Protein AF-A0A521WS47-F1 (afdb_monomer)

pLDDT: mean 82.68, std 14.73, range [43.62, 97.81]

Structure (mmCIF, N/CA/C/O backbone):
data_AF-A0A521WS47-F1
#
_entry.id   AF-A0A521WS47-F1
#
loop_
_atom_site.group_PDB
_atom_site.id
_atom_site.type_symbol
_atom_site.label_atom_id
_atom_site.label_alt_id
_atom_site.label_comp_id
_atom_site.label_asym_id
_atom_site.label_entity_id
_atom_site.label_seq_id
_atom_site.pdbx_PDB_ins_code
_atom_site.Cartn_x
_atom_site.Cartn_y
_atom_site.Cartn_z
_atom_site.occupancy
_atom_site.B_iso_or_equiv
_atom_site.auth_seq_id
_atom_site.auth_comp_id
_atom_site.auth_asym_id
_atom_site.auth_atom_id
_atom_site.pdbx_PDB_model_num
ATOM 1 N N . MET A 1 1 ? -21.506 -23.077 29.033 1.00 47.84 1 MET A N 1
ATOM 2 C CA . MET A 1 1 ? -20.706 -22.459 27.954 1.00 47.84 1 MET A CA 1
ATOM 3 C C . MET A 1 1 ? -20.218 -21.110 28.461 1.00 47.84 1 MET A C 1
ATOM 5 O O . MET A 1 1 ? -21.033 -20.213 28.617 1.00 47.84 1 MET A O 1
ATOM 9 N N . GLN A 1 2 ? -18.944 -20.989 28.843 1.00 43.62 2 GLN A N 1
ATOM 10 C CA . GLN A 1 2 ? -18.387 -19.705 29.280 1.00 43.62 2 GLN A CA 1
ATOM 11 C C . GLN A 1 2 ? -18.281 -18.790 28.058 1.00 43.62 2 GLN A C 1
ATOM 13 O O . GLN A 1 2 ? -17.583 -19.115 27.097 1.00 43.62 2 GLN A O 1
ATOM 18 N N . ALA A 1 3 ? -19.014 -17.676 28.076 1.00 48.59 3 ALA A N 1
ATOM 19 C CA . ALA A 1 3 ? -18.860 -16.623 27.088 1.00 48.59 3 ALA A CA 1
ATOM 20 C C . ALA A 1 3 ? -17.414 -16.128 27.174 1.00 48.59 3 ALA A C 1
ATOM 22 O O . ALA A 1 3 ? -17.011 -15.547 28.180 1.00 48.59 3 ALA A O 1
ATOM 23 N N . ARG A 1 4 ? -16.618 -16.423 26.143 1.00 51.78 4 ARG A N 1
ATOM 24 C CA . ARG A 1 4 ? -15.251 -15.924 26.008 1.00 51.78 4 ARG A CA 1
ATOM 25 C C . ARG A 1 4 ? -15.361 -14.400 26.037 1.00 51.78 4 ARG A C 1
ATOM 27 O O . ARG A 1 4 ? -15.864 -13.821 25.076 1.00 51.78 4 ARG A O 1
ATOM 34 N N . GLN A 1 5 ? -14.991 -13.767 27.149 1.00 46.72 5 GLN A N 1
ATOM 35 C CA . GLN A 1 5 ? -14.907 -12.314 27.225 1.00 46.72 5 GLN A CA 1
ATOM 36 C C . GLN A 1 5 ? -13.857 -11.893 26.203 1.00 46.72 5 GLN A C 1
ATOM 38 O O . GLN A 1 5 ? -12.659 -12.065 26.399 1.00 46.72 5 GLN A O 1
ATOM 43 N N . ILE A 1 6 ? -14.325 -11.439 25.044 1.00 56.47 6 ILE A N 1
ATOM 44 C CA . ILE A 1 6 ? -13.478 -10.825 24.036 1.00 56.47 6 ILE A CA 1
ATOM 45 C C . ILE A 1 6 ? -13.143 -9.464 24.641 1.00 56.47 6 ILE A C 1
ATOM 47 O O . ILE A 1 6 ? -13.953 -8.541 24.541 1.00 56.47 6 ILE A O 1
ATOM 51 N N . GLY A 1 7 ? -12.037 -9.378 25.387 1.00 59.06 7 GLY A N 1
ATOM 52 C CA . GLY A 1 7 ? -11.643 -8.125 26.023 1.00 59.06 7 GLY A CA 1
ATOM 53 C C . GLY A 1 7 ? -11.580 -7.016 24.978 1.00 59.06 7 GLY A C 1
ATOM 54 O O . GLY A 1 7 ? -11.311 -7.257 23.793 1.00 59.06 7 GLY A O 1
ATOM 55 N N . ARG A 1 8 ? -11.947 -5.802 25.395 1.00 63.34 8 ARG A N 1
ATOM 56 C CA . ARG A 1 8 ? -12.047 -4.669 24.471 1.00 63.34 8 ARG A CA 1
ATOM 57 C C . ARG A 1 8 ? -10.688 -4.473 23.787 1.00 63.34 8 ARG A C 1
ATOM 59 O O . ARG A 1 8 ? -9.678 -4.472 24.488 1.00 63.34 8 ARG A O 1
ATOM 66 N N . PRO A 1 9 ? -10.644 -4.314 22.450 1.00 66.31 9 PRO A N 1
ATOM 67 C CA . PRO A 1 9 ? -9.388 -4.070 21.756 1.00 66.31 9 PRO A CA 1
ATOM 68 C C . PRO A 1 9 ? -8.701 -2.840 22.348 1.00 66.31 9 PRO A C 1
ATOM 70 O O . PRO A 1 9 ? -9.356 -1.814 22.549 1.00 66.31 9 PRO A O 1
ATOM 73 N N . ASN A 1 10 ? -7.395 -2.931 22.604 1.00 79.44 10 ASN A N 1
ATOM 74 C CA . ASN A 1 10 ? -6.598 -1.785 23.024 1.00 79.44 10 ASN A CA 1
ATOM 75 C C . ASN A 1 10 ? -6.818 -0.602 22.046 1.00 79.44 10 ASN A C 1
ATOM 77 O O . ASN A 1 10 ? -6.569 -0.761 20.843 1.00 79.44 10 ASN A O 1
ATOM 81 N N . PRO A 1 11 ? -7.258 0.580 22.525 1.00 83.00 11 PRO A N 1
ATOM 82 C CA . PRO A 1 11 ? -7.555 1.727 2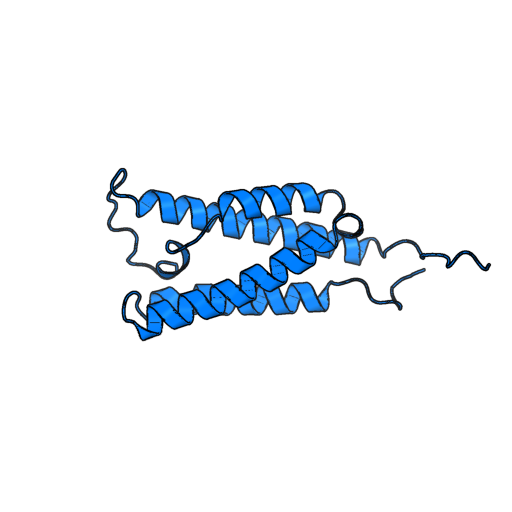1.666 1.00 83.00 11 PRO A CA 1
ATOM 83 C C . PRO A 1 11 ? -6.341 2.188 20.849 1.00 83.00 11 PRO A C 1
ATOM 85 O O . PRO A 1 11 ? -6.499 2.618 19.707 1.00 83.00 11 PRO A O 1
ATOM 88 N N . ALA A 1 12 ? -5.124 2.038 21.381 1.00 85.88 12 ALA A N 1
ATOM 89 C CA . ALA A 1 12 ? -3.902 2.372 20.658 1.00 85.88 12 ALA A CA 1
ATOM 90 C C . ALA A 1 12 ? -3.653 1.413 19.481 1.00 85.88 12 ALA A C 1
ATOM 92 O O . ALA A 1 12 ? -3.304 1.858 18.388 1.00 85.88 12 ALA A O 1
ATOM 93 N N . 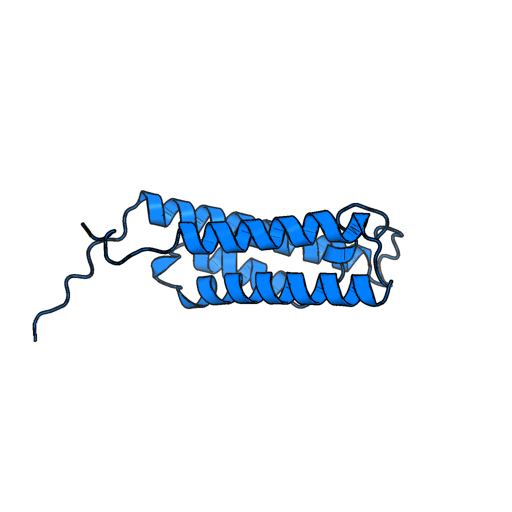SER A 1 13 ? -3.868 0.108 19.673 1.00 84.31 13 SER A N 1
ATOM 94 C CA . SER A 1 13 ? -3.745 -0.890 18.600 1.00 84.31 13 SER A CA 1
ATOM 95 C C . SER A 1 13 ? -4.796 -0.668 17.515 1.00 84.31 13 SER A C 1
ATOM 97 O O . SER A 1 13 ? -4.489 -0.755 16.327 1.00 84.31 13 SER A O 1
ATOM 99 N N . GLN A 1 14 ? -6.020 -0.303 17.910 1.00 88.75 14 GLN A N 1
ATOM 100 C CA . GLN A 1 14 ? -7.060 0.068 16.960 1.00 88.75 14 GLN A CA 1
ATOM 101 C C . GLN A 1 14 ? -6.640 1.289 16.136 1.00 88.75 14 GLN A C 1
ATOM 103 O O . GLN A 1 14 ? -6.633 1.194 14.914 1.00 88.75 14 GLN A O 1
ATOM 108 N N . ALA A 1 15 ? -6.219 2.388 16.768 1.00 91.50 15 ALA A N 1
ATOM 109 C CA . ALA A 1 15 ? -5.783 3.595 16.062 1.00 91.50 15 ALA A CA 1
ATOM 110 C C . ALA A 1 15 ? -4.612 3.333 15.095 1.00 91.50 15 ALA A C 1
ATOM 112 O O . ALA A 1 15 ? -4.606 3.844 13.976 1.00 91.50 15 ALA A O 1
ATOM 113 N N . ARG A 1 16 ? -3.650 2.481 15.481 1.00 92.25 16 ARG A N 1
ATOM 114 C CA . ARG A 1 16 ? -2.538 2.067 14.605 1.00 92.25 16 ARG A CA 1
ATOM 115 C C . ARG A 1 16 ? -3.027 1.339 13.355 1.00 92.25 16 ARG A C 1
ATOM 117 O O . ARG A 1 16 ? -2.582 1.665 12.260 1.00 92.25 16 ARG A O 1
ATOM 124 N N . LEU A 1 17 ? -3.963 0.399 13.501 1.00 92.81 17 LEU A N 1
ATOM 125 C CA . LEU A 1 17 ? -4.566 -0.301 12.361 1.00 92.81 17 LEU A CA 1
ATOM 126 C C . LEU A 1 17 ? -5.368 0.647 11.463 1.00 92.81 17 LEU A C 1
ATOM 128 O O . LEU A 1 17 ? -5.347 0.493 10.246 1.00 92.81 17 LEU A O 1
ATOM 132 N N . GLN A 1 18 ? -6.059 1.631 12.047 1.00 94.88 18 GLN A N 1
ATOM 133 C CA . GLN A 1 18 ? -6.773 2.653 11.278 1.00 94.88 18 GLN A CA 1
ATOM 134 C C . GLN A 1 18 ? -5.803 3.467 10.428 1.00 94.88 18 GLN A C 1
ATOM 136 O O . GLN A 1 18 ? -5.998 3.571 9.222 1.00 94.88 18 GLN A O 1
ATOM 141 N N . LEU A 1 19 ? -4.737 3.988 11.041 1.00 96.06 19 LEU A N 1
ATOM 142 C CA . LEU A 1 19 ? -3.709 4.750 10.338 1.00 96.06 19 LEU A CA 1
ATOM 143 C C . LEU A 1 19 ? -3.077 3.921 9.217 1.00 96.06 19 LEU A C 1
ATOM 145 O O . LEU A 1 19 ? -2.951 4.404 8.098 1.00 96.06 19 LEU A O 1
ATOM 149 N N . LEU A 1 20 ? -2.725 2.667 9.499 1.00 96.19 20 LEU A N 1
ATOM 150 C CA . LEU A 1 20 ? -2.113 1.778 8.518 1.00 96.19 20 LEU A CA 1
ATOM 151 C C . LEU A 1 20 ? -3.019 1.552 7.300 1.00 96.19 20 LEU A C 1
ATOM 153 O O . LEU A 1 20 ? -2.551 1.652 6.170 1.00 96.19 20 LEU A O 1
ATOM 157 N N . LEU A 1 21 ? -4.317 1.322 7.516 1.00 96.56 21 LEU A N 1
ATOM 158 C CA . LEU A 1 21 ? -5.291 1.198 6.429 1.00 96.56 21 LEU A CA 1
ATOM 159 C C . LEU A 1 21 ? -5.456 2.499 5.633 1.00 96.56 21 LEU A C 1
ATOM 161 O O . LEU A 1 21 ? -5.596 2.446 4.417 1.00 96.56 21 LEU A O 1
ATOM 165 N N . 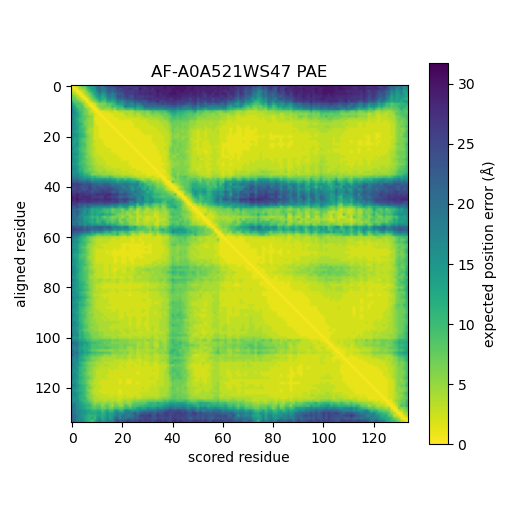LEU A 1 22 ? -5.415 3.662 6.287 1.00 97.81 22 LEU A N 1
ATOM 166 C CA . LEU A 1 22 ? -5.466 4.951 5.589 1.00 97.81 22 LEU A CA 1
ATOM 167 C C . LEU A 1 22 ? -4.225 5.177 4.718 1.00 97.81 22 LEU A C 1
ATOM 169 O O . LEU A 1 22 ? -4.349 5.656 3.593 1.00 97.81 22 LEU A O 1
ATOM 173 N N . VAL A 1 23 ? -3.041 4.808 5.211 1.00 97.38 23 VAL A N 1
ATOM 174 C CA . VAL A 1 23 ? -1.795 4.913 4.439 1.00 97.38 23 VAL A CA 1
ATOM 175 C C . VAL A 1 23 ? -1.805 3.942 3.258 1.00 97.38 23 VAL A C 1
ATOM 177 O O . VAL A 1 23 ? -1.454 4.348 2.154 1.00 97.38 23 VAL A O 1
ATOM 180 N N . LEU A 1 24 ? -2.259 2.699 3.452 1.00 96.06 24 LEU A N 1
ATOM 181 C CA . LEU A 1 24 ? -2.444 1.736 2.360 1.00 96.06 24 LEU A CA 1
ATOM 182 C C . LEU A 1 24 ? -3.444 2.247 1.316 1.00 96.06 24 LEU A C 1
ATOM 184 O O . LEU A 1 24 ? -3.170 2.181 0.123 1.00 96.06 24 LEU A O 1
ATOM 188 N N . ALA A 1 25 ? -4.561 2.839 1.747 1.00 96.75 25 ALA A N 1
ATOM 189 C CA . ALA A 1 25 ? -5.524 3.438 0.829 1.00 96.75 25 ALA A CA 1
ATOM 190 C C . ALA A 1 25 ? -4.899 4.565 -0.004 1.00 96.75 25 ALA A C 1
ATOM 192 O O . ALA A 1 25 ? -5.068 4.605 -1.220 1.00 96.75 25 ALA A O 1
ATOM 193 N N . ALA A 1 26 ? -4.150 5.468 0.634 1.00 96.12 26 ALA A N 1
ATOM 194 C CA . ALA A 1 26 ? -3.436 6.532 -0.066 1.00 96.12 26 ALA A CA 1
ATOM 195 C C . ALA A 1 26 ? -2.392 5.971 -1.046 1.00 96.12 26 ALA A C 1
ATOM 197 O O . ALA A 1 26 ? -2.252 6.474 -2.160 1.00 96.12 26 ALA A O 1
ATOM 198 N N . TRP A 1 27 ? -1.694 4.906 -0.649 1.00 94.69 27 TRP A N 1
ATOM 199 C CA . TRP A 1 27 ? -0.718 4.213 -1.483 1.00 94.69 27 TRP A CA 1
ATOM 200 C C . TRP A 1 27 ? -1.346 3.565 -2.723 1.00 94.69 27 TRP A C 1
ATOM 202 O O . TRP A 1 27 ? -0.733 3.564 -3.793 1.00 94.69 27 TRP A O 1
ATOM 212 N N . ASP A 1 28 ? -2.561 3.034 -2.611 1.00 94.25 28 ASP A N 1
ATOM 213 C CA . ASP A 1 28 ? -3.322 2.492 -3.739 1.00 94.25 28 ASP A CA 1
ATOM 214 C C . ASP A 1 28 ? -3.925 3.568 -4.636 1.00 94.25 28 ASP A C 1
ATOM 216 O O . ASP A 1 28 ? -3.881 3.435 -5.858 1.00 94.25 28 ASP A O 1
ATOM 220 N N . PHE A 1 29 ? -4.415 4.674 -4.071 1.00 93.50 29 PHE A N 1
ATOM 221 C CA . PHE A 1 29 ? -4.832 5.820 -4.880 1.00 93.50 29 PHE A CA 1
ATOM 222 C C . PHE A 1 29 ? -3.674 6.401 -5.690 1.00 93.50 29 PHE A C 1
ATOM 224 O O . PHE A 1 29 ? -3.867 6.764 -6.848 1.00 93.50 29 PHE A O 1
ATOM 231 N N . LEU A 1 30 ? -2.473 6.466 -5.107 1.00 90.75 30 LEU A N 1
ATOM 232 C CA . LEU A 1 30 ? -1.276 6.893 -5.826 1.00 90.75 30 LEU A CA 1
ATOM 233 C C . LEU A 1 30 ? -0.981 5.962 -7.007 1.00 90.75 30 LEU A C 1
ATOM 235 O O . LEU A 1 30 ? -0.688 6.435 -8.098 1.00 90.75 30 LEU A O 1
ATOM 239 N N . ALA A 1 31 ? -1.096 4.650 -6.808 1.00 89.94 31 ALA A N 1
ATOM 240 C CA . ALA A 1 31 ? -0.894 3.666 -7.867 1.00 89.94 31 ALA A CA 1
ATOM 241 C C . ALA A 1 31 ? -1.908 3.809 -8.994 1.00 89.94 31 ALA A C 1
ATOM 243 O O . ALA A 1 31 ? -1.520 3.854 -10.154 1.00 89.94 31 ALA A O 1
ATOM 244 N N . PHE A 1 32 ? -3.184 3.961 -8.644 1.00 89.25 32 PHE A N 1
ATOM 245 C CA . PHE A 1 32 ? -4.250 4.213 -9.603 1.00 89.25 32 PHE A CA 1
ATOM 246 C C . PHE A 1 32 ? -4.003 5.503 -10.397 1.00 89.25 32 PHE A C 1
ATOM 248 O O . PHE A 1 32 ? -4.138 5.520 -11.617 1.00 89.25 32 PHE A O 1
ATOM 255 N N . ALA A 1 33 ? -3.584 6.583 -9.729 1.00 87.56 33 ALA A N 1
ATOM 256 C CA . ALA A 1 33 ? -3.238 7.832 -10.400 1.00 87.56 33 ALA A CA 1
ATOM 257 C C . ALA A 1 33 ? -2.061 7.652 -11.375 1.00 87.56 33 ALA A C 1
ATOM 259 O O . ALA A 1 33 ? -2.114 8.155 -12.495 1.00 87.56 33 ALA A O 1
ATOM 260 N N . LEU A 1 34 ? -1.026 6.903 -10.980 1.00 85.44 34 LEU A N 1
ATOM 261 C CA . LEU A 1 34 ? 0.109 6.578 -11.848 1.00 85.44 34 LEU A CA 1
ATOM 262 C C . LEU A 1 34 ? -0.308 5.690 -13.031 1.00 85.44 34 LEU A C 1
ATOM 264 O O . LEU A 1 34 ? 0.125 5.928 -14.156 1.00 85.44 34 LEU A O 1
ATOM 268 N N . GLU A 1 35 ? -1.172 4.702 -12.808 1.00 84.06 35 GLU A N 1
ATOM 269 C CA . GLU A 1 35 ? -1.721 3.842 -13.859 1.00 84.06 35 GLU A CA 1
ATOM 270 C C . GLU A 1 35 ? -2.483 4.665 -14.905 1.00 84.06 35 GLU A C 1
ATOM 272 O O . GLU A 1 35 ? -2.254 4.488 -16.099 1.00 84.06 35 GLU A O 1
ATOM 277 N N . LEU A 1 36 ? -3.298 5.643 -14.482 1.00 82.12 36 LEU A N 1
ATOM 278 C CA . LEU A 1 36 ? -3.983 6.557 -15.402 1.00 82.12 36 LEU A CA 1
ATOM 279 C C . LEU A 1 36 ? -2.998 7.306 -16.306 1.00 82.12 36 LEU A C 1
ATOM 281 O O . LEU A 1 36 ? -3.223 7.364 -17.516 1.00 82.12 36 LEU A O 1
ATOM 285 N N . THR A 1 37 ? -1.888 7.815 -15.758 1.00 77.31 37 THR A N 1
ATOM 286 C CA . THR A 1 37 ? -0.857 8.499 -16.566 1.00 77.31 37 THR A CA 1
ATOM 287 C C . THR A 1 37 ? -0.176 7.586 -17.588 1.00 77.31 37 THR A C 1
ATOM 289 O O . THR A 1 37 ? 0.306 8.075 -18.603 1.00 77.31 37 THR A O 1
ATOM 292 N N . ASN A 1 38 ? -0.197 6.271 -17.352 1.00 71.62 38 ASN A N 1
ATOM 293 C CA . ASN A 1 38 ? 0.370 5.241 -18.223 1.00 71.62 38 ASN A CA 1
ATOM 294 C C . ASN A 1 38 ? -0.641 4.698 -19.262 1.00 71.62 38 ASN A C 1
ATOM 296 O O . ASN A 1 38 ? -0.331 3.819 -20.066 1.00 71.62 38 ASN A O 1
ATOM 300 N N . THR A 1 39 ? -1.887 5.177 -19.261 1.00 64.56 39 THR A N 1
ATOM 301 C CA . THR A 1 39 ? -2.871 4.754 -20.267 1.00 64.56 39 THR A CA 1
ATOM 302 C C . THR A 1 39 ? -2.654 5.469 -21.601 1.00 64.56 39 THR A C 1
ATOM 304 O O . THR A 1 39 ? -2.285 6.642 -21.644 1.00 64.56 39 THR A O 1
ATOM 307 N N . ARG A 1 40 ? -3.010 4.802 -22.711 1.00 57.31 40 ARG A N 1
ATOM 308 C CA . ARG A 1 40 ? -3.021 5.395 -24.069 1.00 57.31 40 ARG A CA 1
ATOM 309 C C . ARG A 1 40 ? -3.880 6.662 -24.196 1.00 57.31 40 ARG A C 1
ATOM 311 O O . ARG A 1 40 ? -3.788 7.358 -25.196 1.00 57.31 40 ARG A O 1
ATOM 318 N N . LEU A 1 41 ? -4.759 6.927 -23.227 1.00 52.75 41 LEU A N 1
ATOM 319 C CA . LEU A 1 41 ? -5.614 8.115 -23.198 1.00 52.75 41 LEU A CA 1
ATOM 320 C C . LEU A 1 41 ? -4.882 9.359 -22.687 1.00 52.75 41 LEU A C 1
ATOM 322 O O . LEU A 1 41 ? -5.301 10.467 -23.009 1.00 52.75 41 LEU A O 1
ATOM 326 N N . LEU A 1 42 ? -3.837 9.179 -21.874 1.00 57.00 42 LEU A N 1
ATOM 327 C CA . LEU A 1 42 ? -3.092 10.277 -21.268 1.00 57.00 42 LEU A CA 1
ATOM 328 C C . LEU A 1 42 ? -1.635 10.349 -21.728 1.00 57.00 42 LEU A C 1
ATOM 330 O O . LEU A 1 42 ? -1.083 11.425 -21.575 1.00 57.00 42 LEU A O 1
ATOM 334 N N . GLU A 1 43 ? -1.058 9.280 -22.305 1.00 52.06 43 GLU A N 1
ATOM 335 C CA . GLU A 1 43 ? 0.263 9.216 -22.981 1.00 52.06 43 GLU A CA 1
ATOM 336 C C . GLU A 1 43 ? 1.303 10.226 -22.449 1.00 52.06 43 GLU A C 1
ATOM 338 O O . GLU A 1 43 ? 1.938 10.984 -23.180 1.00 52.06 43 GLU A O 1
ATOM 343 N N . ILE A 1 44 ? 1.456 10.257 -21.124 1.00 55.06 44 ILE A N 1
ATOM 344 C CA . ILE A 1 44 ? 2.522 10.991 -20.454 1.00 55.06 44 ILE A CA 1
ATOM 345 C C . ILE A 1 44 ? 3.628 9.961 -20.246 1.00 55.06 44 ILE A C 1
ATOM 347 O O . ILE A 1 44 ? 3.375 8.921 -19.641 1.00 55.06 44 ILE A O 1
ATOM 351 N N . ASP A 1 45 ? 4.842 10.251 -20.722 1.00 54.47 45 ASP A N 1
ATOM 352 C CA . ASP A 1 45 ? 6.078 9.456 -20.553 1.00 54.47 45 ASP A CA 1
ATOM 353 C C . ASP A 1 45 ? 6.529 9.399 -19.064 1.00 54.47 45 ASP A C 1
ATOM 355 O O . ASP A 1 45 ? 7.650 9.722 -18.673 1.00 54.47 45 ASP A O 1
ATOM 359 N N . GLY A 1 46 ? 5.600 9.051 -18.171 1.00 51.00 46 GLY A N 1
ATOM 360 C CA . GLY A 1 46 ? 5.685 9.204 -16.721 1.00 51.00 46 GLY A CA 1
ATOM 361 C C . GLY A 1 46 ? 6.304 8.011 -15.998 1.00 51.00 46 GLY A C 1
ATOM 362 O O . GLY A 1 46 ? 6.481 8.058 -14.782 1.00 51.00 46 GLY A O 1
ATOM 363 N N . ILE A 1 47 ? 6.675 6.948 -16.719 1.00 55.28 47 ILE A N 1
ATOM 364 C CA . ILE A 1 47 ? 7.278 5.732 -16.136 1.00 55.28 47 ILE A CA 1
ATOM 365 C C . ILE A 1 47 ? 8.790 5.914 -15.886 1.00 55.28 47 ILE A C 1
ATOM 367 O O . ILE A 1 47 ? 9.504 4.995 -15.488 1.00 55.28 47 ILE A O 1
ATOM 371 N N . HIS A 1 48 ? 9.324 7.119 -16.068 1.00 58.97 48 HIS A N 1
ATOM 372 C CA . HIS A 1 48 ? 10.713 7.431 -15.752 1.00 58.97 48 HIS A CA 1
ATOM 373 C C . HIS A 1 48 ? 10.822 8.013 -14.339 1.00 58.97 48 HIS A C 1
ATOM 375 O O . HIS A 1 48 ? 11.001 9.209 -14.138 1.00 58.97 48 HIS A O 1
ATOM 381 N N . GLY A 1 49 ? 10.701 7.151 -13.326 1.00 67.38 49 GLY A N 1
ATOM 382 C CA . GLY A 1 49 ? 10.823 7.573 -11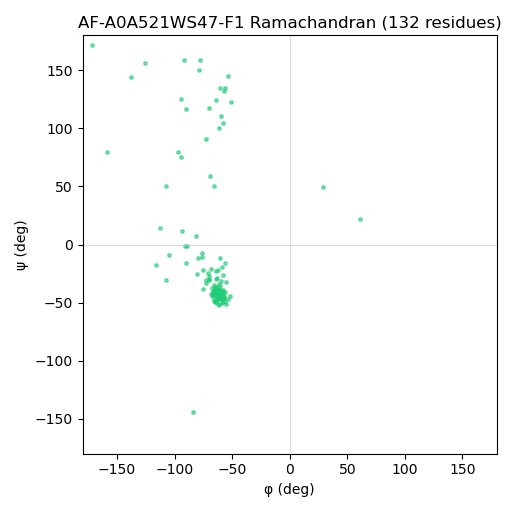.931 1.00 67.38 49 GLY A CA 1
ATOM 383 C C . GLY A 1 49 ? 10.851 6.421 -10.933 1.00 67.38 49 GLY A C 1
ATOM 384 O O . GLY A 1 49 ? 10.589 5.270 -11.275 1.00 67.38 49 GLY A O 1
ATOM 385 N N . ALA A 1 50 ? 11.139 6.733 -9.667 1.00 77.50 50 ALA A N 1
ATOM 386 C CA . ALA A 1 50 ? 11.283 5.743 -8.591 1.00 77.50 50 ALA A CA 1
ATOM 387 C C . ALA A 1 50 ? 10.018 4.898 -8.315 1.00 77.50 50 ALA A C 1
ATOM 389 O O . ALA A 1 50 ? 10.079 3.913 -7.585 1.00 77.50 50 ALA A O 1
ATOM 390 N N . LEU A 1 51 ? 8.876 5.286 -8.892 1.00 76.69 51 LEU A N 1
ATOM 391 C CA . LEU A 1 51 ? 7.578 4.624 -8.764 1.00 76.69 51 LEU A CA 1
ATOM 392 C C . LEU A 1 51 ? 7.098 3.991 -10.080 1.00 76.69 51 LEU A C 1
ATOM 394 O O . LEU A 1 51 ? 5.932 3.626 -10.176 1.00 76.69 51 LEU A O 1
ATOM 398 N N . GLY A 1 52 ? 7.968 3.838 -11.085 1.00 74.81 52 GLY A N 1
ATOM 399 C CA . GLY A 1 52 ? 7.587 3.275 -12.385 1.00 74.81 52 GLY A CA 1
ATOM 400 C C . GLY A 1 52 ? 6.950 1.886 -12.276 1.00 74.81 52 GLY A C 1
ATOM 401 O O . GLY A 1 52 ? 5.915 1.642 -12.876 1.00 74.81 52 GLY A O 1
ATOM 402 N N . ALA A 1 53 ? 7.463 1.002 -11.412 1.00 76.44 53 ALA A N 1
ATOM 403 C CA . ALA A 1 53 ? 6.843 -0.310 -11.209 1.00 76.44 53 ALA A CA 1
ATOM 404 C C . ALA A 1 53 ? 5.474 -0.234 -10.508 1.00 76.44 53 ALA A C 1
ATOM 406 O O . ALA A 1 53 ? 4.670 -1.151 -10.634 1.00 76.44 53 ALA A O 1
ATOM 407 N N . ARG A 1 54 ? 5.180 0.861 -9.792 1.00 83.62 54 ARG A N 1
ATOM 408 C CA . ARG A 1 54 ? 3.905 1.057 -9.088 1.00 83.62 54 ARG A CA 1
ATOM 409 C C . ARG A 1 54 ? 2.752 1.407 -10.032 1.00 83.62 54 ARG A C 1
ATOM 411 O O . ARG A 1 54 ? 1.608 1.183 -9.651 1.00 83.62 54 ARG A O 1
ATOM 418 N N . SER A 1 55 ? 3.039 1.925 -11.231 1.00 76.25 55 SER A N 1
ATOM 419 C CA . SER A 1 55 ? 2.022 2.196 -12.262 1.00 76.25 55 SER A CA 1
ATOM 420 C C . SER A 1 55 ? 1.539 0.929 -12.976 1.00 76.25 55 SER A C 1
ATOM 422 O O . SER A 1 55 ? 0.562 0.976 -13.718 1.00 76.25 55 SER A O 1
ATOM 424 N N . VAL A 1 56 ? 2.216 -0.202 -12.758 1.00 72.81 56 VAL A N 1
ATOM 425 C CA . VAL A 1 56 ? 1.855 -1.512 -13.301 1.00 72.81 56 VAL A CA 1
ATOM 426 C C . VAL A 1 56 ? 1.068 -2.257 -12.222 1.00 72.81 56 VAL A C 1
ATOM 428 O O . VAL A 1 56 ? 1.618 -3.035 -11.442 1.00 72.81 56 VAL A O 1
ATOM 431 N N . GLY A 1 57 ? -0.219 -1.927 -12.104 1.00 67.12 57 GLY A N 1
ATOM 432 C CA . GLY A 1 57 ? -1.098 -2.394 -11.031 1.00 67.12 57 GLY A CA 1
ATOM 433 C C . GLY A 1 57 ? -2.375 -3.062 -11.540 1.00 67.12 57 GLY A C 1
ATOM 434 O O . GLY A 1 57 ? -2.806 -2.838 -12.661 1.00 67.12 57 GLY A O 1
ATOM 435 N N . GLY A 1 58 ? -2.966 -3.926 -10.706 1.00 66.81 58 GLY A N 1
ATOM 436 C CA . GLY A 1 58 ? -4.318 -4.461 -10.907 1.00 66.81 58 GLY A CA 1
ATOM 437 C C . GLY A 1 58 ? -5.392 -3.505 -10.370 1.00 66.81 58 GLY A C 1
ATOM 438 O O . GLY A 1 58 ? -5.225 -2.296 -10.401 1.00 66.81 58 GLY A O 1
ATOM 439 N N . ALA A 1 59 ? -6.485 -4.030 -9.806 1.00 75.94 59 ALA A N 1
ATOM 440 C CA . ALA A 1 59 ? -7.617 -3.247 -9.279 1.00 75.94 59 ALA A CA 1
ATOM 441 C C . ALA A 1 59 ? -7.305 -2.428 -7.992 1.00 75.94 59 ALA A C 1
ATOM 443 O O . ALA A 1 59 ? -7.954 -2.599 -6.958 1.00 75.94 59 ALA A O 1
ATOM 444 N N . THR A 1 60 ? -6.330 -1.520 -8.058 1.00 83.69 60 THR A N 1
ATOM 445 C CA . THR A 1 60 ? -5.806 -0.696 -6.952 1.00 83.69 60 THR A CA 1
ATOM 446 C C . THR A 1 60 ? -6.865 0.246 -6.373 1.00 83.69 60 THR A C 1
ATOM 448 O O . THR A 1 60 ? -7.012 0.341 -5.158 1.00 83.69 60 THR A O 1
ATOM 451 N N . LEU A 1 61 ? -7.709 0.856 -7.212 1.00 88.81 61 LEU A N 1
ATOM 452 C CA . LEU A 1 61 ? -8.808 1.715 -6.750 1.00 88.81 61 LEU A CA 1
ATOM 453 C C . LEU A 1 61 ? -9.805 0.976 -5.837 1.00 88.81 61 LEU A C 1
ATOM 455 O O . LEU A 1 61 ? -10.275 1.525 -4.839 1.00 88.81 61 LEU A O 1
ATOM 459 N N . VAL A 1 62 ? -10.137 -0.274 -6.167 1.00 91.81 62 VAL A N 1
ATOM 460 C CA . VAL A 1 62 ? -11.093 -1.073 -5.384 1.00 91.81 62 VAL A CA 1
ATOM 461 C C . VAL A 1 62 ? -10.520 -1.387 -4.002 1.00 91.81 62 VAL A C 1
ATOM 463 O O . VAL A 1 62 ? -11.237 -1.303 -3.003 1.00 91.81 62 VAL A O 1
ATOM 466 N N . LEU A 1 63 ? -9.225 -1.699 -3.934 1.00 92.88 63 LEU A N 1
ATOM 467 C CA . LEU A 1 63 ? -8.518 -1.948 -2.680 1.00 92.88 63 LEU A CA 1
ATOM 468 C C . LEU A 1 63 ? -8.428 -0.687 -1.818 1.00 92.88 63 LEU A C 1
ATOM 470 O O . LEU A 1 63 ? -8.787 -0.743 -0.640 1.00 92.88 63 LEU A O 1
ATOM 474 N N . ALA A 1 64 ? -8.116 0.469 -2.414 1.00 94.12 64 ALA A N 1
ATOM 475 C CA . ALA A 1 64 ? -8.130 1.749 -1.708 1.00 94.12 64 ALA A CA 1
ATOM 476 C C . ALA A 1 64 ? -9.478 2.007 -1.013 1.00 94.12 64 ALA A C 1
ATOM 478 O O . ALA A 1 64 ? -9.535 2.348 0.173 1.00 94.12 64 ALA A O 1
ATOM 479 N N . ILE A 1 65 ? -10.584 1.782 -1.732 1.00 96.12 65 ILE A N 1
ATOM 480 C CA . ILE A 1 65 ? -11.943 1.935 -1.197 1.00 96.12 65 ILE A CA 1
ATOM 481 C C . ILE A 1 65 ? -12.209 0.922 -0.074 1.00 96.12 65 ILE A C 1
ATOM 483 O O . ILE A 1 65 ? -12.775 1.286 0.963 1.00 96.12 65 ILE A O 1
ATOM 487 N N . ALA A 1 66 ? -11.786 -0.334 -0.240 1.00 95.50 66 ALA A N 1
ATOM 488 C CA . ALA A 1 66 ? -11.934 -1.362 0.787 1.00 95.50 66 ALA A CA 1
ATOM 489 C C . ALA A 1 66 ? -11.182 -0.995 2.079 1.00 95.50 66 ALA A C 1
ATOM 491 O O . ALA A 1 66 ? -11.725 -1.160 3.177 1.00 95.50 66 ALA A O 1
ATOM 492 N N . TYR A 1 67 ? -9.974 -0.441 1.963 1.00 96.44 67 TYR A N 1
ATOM 493 C CA . TYR A 1 67 ? -9.170 0.004 3.100 1.00 96.44 67 TYR A CA 1
ATOM 494 C C . TYR A 1 67 ? -9.783 1.208 3.811 1.00 96.44 67 TYR A C 1
ATOM 496 O O . TYR A 1 67 ? -9.915 1.172 5.037 1.00 96.44 67 TYR A O 1
ATOM 504 N N . LEU A 1 68 ? -10.266 2.217 3.075 1.00 97.06 68 LEU A N 1
ATOM 505 C CA . LEU A 1 68 ? -11.016 3.337 3.660 1.00 97.06 68 LEU A CA 1
ATOM 506 C C . LEU A 1 68 ? -12.253 2.854 4.425 1.00 97.06 68 LEU A C 1
ATOM 508 O O . LEU A 1 68 ? -12.508 3.271 5.558 1.00 97.06 68 LEU A O 1
ATOM 512 N N . TYR A 1 69 ? -13.014 1.937 3.826 1.00 96.31 69 TYR A N 1
ATOM 513 C CA . TYR A 1 69 ? -14.199 1.372 4.459 1.00 96.31 69 TYR A CA 1
ATOM 514 C C . TYR A 1 69 ? -13.853 0.596 5.735 1.00 96.31 69 TYR A C 1
ATOM 516 O O . TYR A 1 69 ? -14.566 0.698 6.737 1.00 96.31 69 TYR A O 1
ATOM 524 N N . ALA A 1 70 ? -12.758 -0.167 5.727 1.00 95.38 70 ALA A N 1
ATOM 525 C CA . ALA A 1 70 ? -12.313 -0.928 6.885 1.00 95.38 70 ALA A CA 1
ATOM 526 C C . ALA A 1 70 ? -11.712 -0.045 7.991 1.00 95.38 70 ALA A C 1
ATOM 528 O O . ALA A 1 70 ? -11.880 -0.364 9.172 1.00 95.38 70 ALA A O 1
ATOM 529 N N . ALA A 1 71 ? -11.096 1.091 7.646 1.00 95.12 71 ALA A N 1
ATOM 530 C CA . ALA A 1 71 ? -10.449 2.002 8.592 1.00 95.12 71 ALA A CA 1
ATOM 531 C C . ALA A 1 71 ? -11.407 2.533 9.676 1.00 95.12 71 ALA A C 1
ATOM 533 O O . ALA A 1 71 ? -10.995 2.795 10.802 1.00 95.12 71 ALA A O 1
ATOM 534 N N . ARG A 1 72 ? -12.717 2.613 9.419 1.00 93.25 72 ARG A N 1
ATOM 535 C CA . ARG A 1 72 ? -13.691 3.016 10.455 1.00 93.25 72 ARG A CA 1
ATOM 536 C C . ARG A 1 72 ? -13.770 2.041 11.637 1.00 93.25 72 ARG A C 1
ATOM 538 O O . ARG A 1 72 ? -14.097 2.447 12.746 1.00 93.25 72 ARG A O 1
ATOM 545 N N . ASN A 1 73 ? -13.493 0.754 11.412 1.00 91.12 73 ASN A N 1
ATOM 546 C CA . ASN A 1 73 ? -13.452 -0.270 12.458 1.00 91.12 73 ASN A CA 1
ATOM 547 C C . ASN A 1 73 ? -12.616 -1.483 11.994 1.00 91.12 73 ASN A C 1
ATOM 549 O O . ASN A 1 73 ? -13.186 -2.503 11.593 1.00 91.12 73 ASN A O 1
ATOM 553 N N . PRO A 1 74 ? -11.276 -1.407 12.060 1.00 88.38 74 PRO A N 1
ATOM 554 C CA . PRO A 1 74 ? -10.397 -2.418 11.466 1.00 88.38 74 PRO A CA 1
ATOM 555 C C . PRO A 1 74 ? -10.601 -3.813 12.063 1.00 88.38 74 PRO A C 1
ATOM 557 O O . PRO A 1 74 ? -10.558 -4.820 11.361 1.00 88.38 74 PRO A O 1
ATOM 560 N N . VAL A 1 75 ? -10.890 -3.878 13.367 1.00 87.69 75 VAL A N 1
ATOM 561 C CA . VAL A 1 75 ? -11.074 -5.143 14.092 1.00 87.69 75 VAL A CA 1
ATOM 562 C C . VAL A 1 75 ? -12.368 -5.848 13.683 1.00 87.69 75 VAL A C 1
ATOM 564 O O . VAL A 1 75 ? -12.426 -7.075 13.742 1.00 87.69 75 VAL A O 1
ATOM 567 N N . ARG A 1 76 ? -13.388 -5.107 13.229 1.00 88.81 76 ARG A N 1
ATOM 568 C CA . ARG A 1 76 ? -14.610 -5.686 12.649 1.00 88.81 76 ARG A CA 1
ATOM 569 C C . ARG A 1 76 ? -14.358 -6.275 11.260 1.00 88.81 76 ARG A C 1
ATOM 571 O O . ARG A 1 76 ? -14.978 -7.274 10.910 1.00 88.81 76 ARG A O 1
ATOM 578 N N . TYR A 1 77 ? -13.445 -5.691 10.486 1.00 90.69 77 TYR A N 1
ATOM 579 C CA . TYR A 1 77 ? -13.172 -6.070 9.096 1.00 90.69 77 TYR A CA 1
ATOM 580 C C . TYR A 1 77 ? -11.831 -6.803 8.949 1.00 90.69 77 TYR A C 1
ATOM 582 O O . TYR A 1 77 ? -11.021 -6.476 8.088 1.00 90.69 77 TYR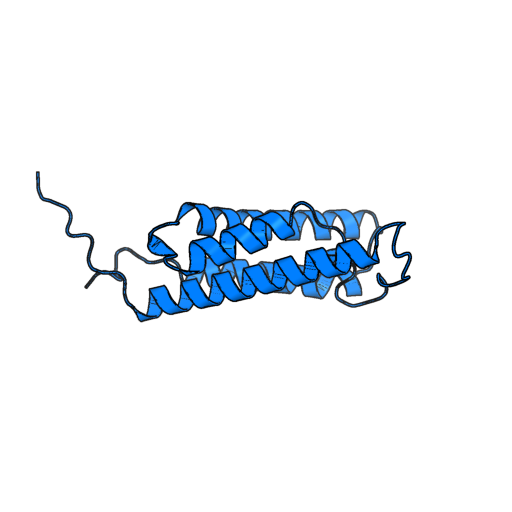 A O 1
ATOM 590 N N . ARG A 1 78 ? -11.600 -7.838 9.770 1.00 86.94 78 ARG A N 1
ATOM 591 C CA . ARG A 1 78 ? -10.329 -8.598 9.802 1.00 86.94 78 ARG A CA 1
ATOM 592 C C . ARG A 1 78 ? -9.920 -9.180 8.452 1.00 86.94 78 ARG A C 1
ATOM 594 O O . ARG A 1 78 ? -8.734 -9.280 8.171 1.00 86.94 78 ARG A O 1
ATOM 601 N N . PHE A 1 79 ? -10.890 -9.555 7.622 1.00 90.38 79 PHE A N 1
ATOM 602 C CA . PHE A 1 79 ? -10.613 -10.061 6.280 1.00 90.38 79 PHE A CA 1
ATOM 603 C C . PHE A 1 79 ? -9.909 -9.018 5.400 1.00 90.38 79 PHE A C 1
ATOM 605 O O . PHE A 1 79 ? -9.034 -9.369 4.622 1.00 90.38 79 PHE A O 1
ATOM 612 N N . VAL A 1 80 ? -10.217 -7.730 5.574 1.00 92.88 80 VAL A N 1
ATOM 613 C CA . VAL A 1 80 ? -9.565 -6.649 4.820 1.00 92.88 80 VAL A CA 1
ATOM 614 C C . VAL A 1 80 ? -8.102 -6.474 5.243 1.00 92.88 80 VAL A C 1
ATOM 616 O O . VAL A 1 80 ? -7.262 -6.153 4.413 1.00 92.88 80 VAL A O 1
ATOM 619 N N . LEU A 1 81 ? -7.762 -6.768 6.503 1.00 90.69 81 LEU A N 1
ATOM 620 C CA . LEU A 1 81 ? -6.364 -6.795 6.956 1.00 90.69 81 LEU A CA 1
ATOM 621 C C . LEU A 1 81 ? -5.578 -7.945 6.306 1.00 90.69 81 LEU A C 1
ATOM 623 O O . LEU A 1 81 ? -4.415 -7.773 5.950 1.00 90.69 81 LEU A O 1
ATOM 627 N N . TRP A 1 82 ? -6.215 -9.106 6.117 1.00 90.75 82 TRP A N 1
ATOM 628 C CA . TRP A 1 82 ? -5.625 -10.209 5.353 1.00 90.75 82 TRP A CA 1
ATOM 629 C C . TRP A 1 82 ? -5.463 -9.861 3.879 1.00 90.75 82 TRP A C 1
ATOM 631 O O . TRP A 1 82 ? -4.418 -10.150 3.304 1.00 90.75 82 TRP A O 1
ATOM 641 N N . LEU A 1 83 ? -6.468 -9.210 3.289 1.00 92.75 83 LEU A N 1
ATOM 642 C CA . LEU A 1 83 ? -6.408 -8.736 1.911 1.00 92.75 83 LEU A CA 1
ATOM 643 C C . LEU A 1 83 ? -5.226 -7.783 1.708 1.00 92.75 83 LEU A C 1
ATOM 645 O O . LEU A 1 83 ? -4.472 -7.974 0.763 1.00 92.75 83 LEU A O 1
ATOM 649 N N . ALA A 1 84 ? -5.007 -6.855 2.644 1.00 93.06 84 ALA A N 1
ATOM 650 C CA . ALA A 1 84 ? -3.848 -5.968 2.632 1.00 93.06 84 ALA A CA 1
ATOM 651 C C . ALA A 1 84 ? -2.522 -6.738 2.646 1.00 93.06 84 ALA A C 1
ATOM 653 O O . ALA A 1 84 ? -1.641 -6.463 1.839 1.00 93.06 84 ALA A O 1
ATOM 654 N N . ALA A 1 85 ? -2.375 -7.745 3.510 1.00 92.50 85 ALA A N 1
ATOM 655 C CA . ALA A 1 85 ? -1.152 -8.547 3.546 1.00 92.50 85 ALA A CA 1
ATOM 656 C C . ALA A 1 85 ? -0.919 -9.315 2.232 1.00 92.50 85 ALA A C 1
ATOM 658 O O . ALA A 1 85 ? 0.196 -9.329 1.712 1.00 92.50 85 ALA A O 1
ATOM 659 N N . VAL A 1 86 ? -1.971 -9.935 1.688 1.00 93.81 86 VAL A N 1
ATOM 660 C CA . VAL A 1 86 ? -1.909 -10.675 0.419 1.00 93.81 86 VAL A CA 1
ATOM 661 C C . VAL A 1 86 ? -1.556 -9.747 -0.735 1.00 93.81 86 VAL A C 1
ATOM 663 O O . VAL A 1 86 ? -0.691 -10.088 -1.535 1.00 93.81 86 VAL A O 1
ATOM 666 N N . GLU A 1 87 ? -2.176 -8.571 -0.804 1.00 93.06 87 GLU A N 1
ATOM 667 C CA . GLU A 1 87 ? -1.871 -7.564 -1.815 1.00 93.06 87 GLU A CA 1
ATOM 668 C C . GLU A 1 87 ? -0.386 -7.193 -1.793 1.00 93.06 87 GLU A C 1
ATOM 670 O O . GLU A 1 87 ? 0.259 -7.247 -2.836 1.00 93.06 87 GLU A O 1
ATOM 675 N N . GLN A 1 88 ? 0.189 -6.897 -0.622 1.00 93.81 88 GLN A N 1
ATOM 676 C CA . GLN A 1 88 ? 1.606 -6.533 -0.541 1.00 93.81 88 GLN A CA 1
ATOM 677 C C . GLN A 1 88 ? 2.530 -7.679 -0.980 1.00 93.81 88 GLN A C 1
ATOM 679 O O . GLN A 1 88 ? 3.534 -7.439 -1.648 1.00 93.81 88 GLN A O 1
ATOM 684 N N . ILE A 1 89 ? 2.190 -8.933 -0.664 1.00 93.69 89 ILE A N 1
ATOM 685 C CA . ILE A 1 89 ? 2.945 -10.105 -1.136 1.00 93.69 89 ILE A CA 1
ATOM 686 C C . ILE A 1 89 ? 2.866 -10.214 -2.662 1.00 93.69 89 ILE A C 1
ATOM 688 O O . ILE A 1 89 ? 3.893 -10.351 -3.328 1.00 93.69 89 ILE A O 1
ATOM 692 N N . VAL A 1 90 ? 1.657 -10.126 -3.223 1.00 92.75 90 VAL A N 1
ATOM 693 C CA . VAL A 1 90 ? 1.435 -10.169 -4.674 1.00 92.75 90 VAL A CA 1
ATOM 694 C C . VAL A 1 90 ? 2.170 -9.023 -5.368 1.00 92.75 90 VAL A C 1
ATOM 696 O O . VAL A 1 90 ? 2.783 -9.249 -6.406 1.00 92.75 90 VAL A O 1
ATOM 699 N N . ALA A 1 91 ? 2.186 -7.828 -4.775 1.00 90.56 91 ALA A N 1
ATOM 700 C CA . ALA A 1 91 ? 2.911 -6.673 -5.288 1.00 90.56 91 ALA A CA 1
ATOM 701 C C . ALA A 1 91 ? 4.422 -6.940 -5.372 1.00 90.56 91 ALA A C 1
ATOM 703 O O . ALA A 1 91 ? 5.019 -6.710 -6.420 1.00 90.56 91 ALA A O 1
ATOM 704 N N . VAL A 1 92 ? 5.038 -7.504 -4.325 1.00 92.12 92 VAL A N 1
ATOM 705 C CA . VAL A 1 92 ? 6.464 -7.887 -4.357 1.00 92.12 92 VAL A CA 1
ATOM 706 C C . VAL A 1 92 ? 6.747 -8.878 -5.489 1.00 92.12 92 VAL A C 1
ATOM 708 O O . VAL A 1 92 ? 7.705 -8.686 -6.240 1.00 92.12 92 VAL A O 1
ATOM 711 N N . PHE A 1 93 ? 5.908 -9.908 -5.652 1.00 92.69 93 PHE A N 1
ATOM 712 C CA . PHE A 1 93 ? 6.053 -10.867 -6.752 1.00 92.69 93 PHE A CA 1
ATOM 713 C C . PHE A 1 93 ? 5.891 -10.209 -8.125 1.00 92.69 93 PHE A C 1
ATOM 715 O O . PHE A 1 93 ? 6.693 -10.477 -9.017 1.00 92.69 93 PHE A O 1
ATOM 722 N N . ALA A 1 94 ? 4.896 -9.337 -8.295 1.00 89.88 94 ALA A N 1
ATOM 723 C CA . ALA A 1 94 ? 4.640 -8.640 -9.550 1.00 89.88 94 ALA A CA 1
ATOM 724 C C . ALA A 1 94 ? 5.810 -7.723 -9.934 1.00 89.88 94 ALA A C 1
ATOM 726 O O . ALA A 1 94 ? 6.313 -7.803 -11.055 1.00 89.88 94 ALA A O 1
ATOM 727 N N . TYR A 1 95 ? 6.309 -6.911 -8.998 1.00 89.19 95 TYR A N 1
ATOM 728 C CA . TYR A 1 95 ? 7.454 -6.039 -9.255 1.00 89.19 95 TYR A CA 1
ATOM 729 C C . TYR A 1 95 ? 8.721 -6.843 -9.558 1.00 89.19 95 TYR A C 1
ATOM 731 O O . TYR A 1 95 ? 9.447 -6.509 -10.490 1.00 89.19 95 TYR A O 1
ATOM 739 N N . GLY A 1 96 ? 8.966 -7.931 -8.819 1.00 90.38 96 GLY A N 1
ATOM 740 C CA . GLY A 1 96 ? 10.092 -8.829 -9.080 1.00 90.38 96 GLY A CA 1
ATOM 741 C C . GLY A 1 96 ? 10.004 -9.501 -10.452 1.00 90.38 96 GLY A C 1
ATOM 742 O O . GLY A 1 96 ? 11.009 -9.603 -11.152 1.00 90.38 96 GLY A O 1
ATOM 743 N N . PHE A 1 97 ? 8.804 -9.905 -10.870 1.00 90.19 97 PHE A N 1
ATOM 744 C CA . PHE A 1 97 ? 8.559 -10.487 -12.186 1.00 90.19 97 PHE A CA 1
ATOM 745 C C . PHE A 1 97 ? 8.811 -9.489 -13.323 1.00 90.19 97 PHE A C 1
ATOM 747 O O . PHE A 1 97 ? 9.549 -9.808 -14.254 1.00 90.19 97 PHE A O 1
ATOM 754 N N . HIS A 1 98 ? 8.249 -8.280 -13.237 1.00 88.38 98 HIS A N 1
ATOM 755 C CA . HIS A 1 98 ? 8.448 -7.242 -14.253 1.00 88.38 98 HIS A CA 1
ATOM 756 C C . HIS A 1 98 ? 9.903 -6.758 -14.302 1.00 88.38 98 HIS A C 1
ATOM 758 O O . HIS A 1 98 ? 10.441 -6.516 -15.381 1.00 88.38 98 HIS A O 1
ATOM 764 N N . TRP A 1 99 ? 10.584 -6.702 -13.156 1.00 89.38 99 TRP A N 1
ATOM 765 C CA . TRP A 1 99 ? 12.023 -6.451 -13.111 1.00 89.38 99 TRP A CA 1
ATOM 766 C C . TRP A 1 99 ? 12.825 -7.561 -13.804 1.00 89.38 99 TRP A C 1
ATOM 768 O O . TRP A 1 99 ? 13.678 -7.271 -14.639 1.00 89.38 99 TRP A O 1
ATOM 778 N N . ALA A 1 100 ? 12.523 -8.835 -13.526 1.00 90.88 100 ALA A N 1
ATOM 779 C CA . ALA A 1 100 ? 13.197 -9.979 -14.147 1.00 90.88 100 ALA A CA 1
ATOM 780 C C . ALA A 1 100 ? 12.963 -10.059 -15.668 1.00 90.88 100 ALA A C 1
ATOM 782 O O . ALA A 1 100 ? 13.827 -10.525 -16.409 1.00 90.88 100 ALA A O 1
ATOM 783 N N . ARG A 1 101 ? 11.809 -9.573 -16.138 1.00 91.81 101 ARG A N 1
ATOM 784 C CA . ARG A 1 101 ? 11.465 -9.409 -17.560 1.00 91.81 101 ARG A CA 1
ATOM 785 C C . ARG A 1 101 ? 12.141 -8.205 -18.224 1.00 91.81 101 ARG A C 1
ATOM 787 O O . ARG A 1 101 ? 12.071 -8.086 -19.439 1.00 91.81 101 ARG A O 1
ATOM 794 N N . SER A 1 102 ? 12.823 -7.355 -17.454 1.00 86.75 102 SER A N 1
ATOM 795 C CA . SER A 1 102 ? 13.349 -6.057 -17.900 1.00 86.75 102 SER A CA 1
ATOM 796 C C . SER A 1 102 ? 12.269 -5.077 -18.383 1.00 86.75 102 SER A C 1
ATOM 798 O O . SER A 1 102 ? 12.586 -4.129 -19.095 1.00 86.75 102 SER A O 1
ATOM 800 N N . ASP A 1 103 ? 11.013 -5.267 -17.959 1.00 83.25 103 ASP A N 1
ATO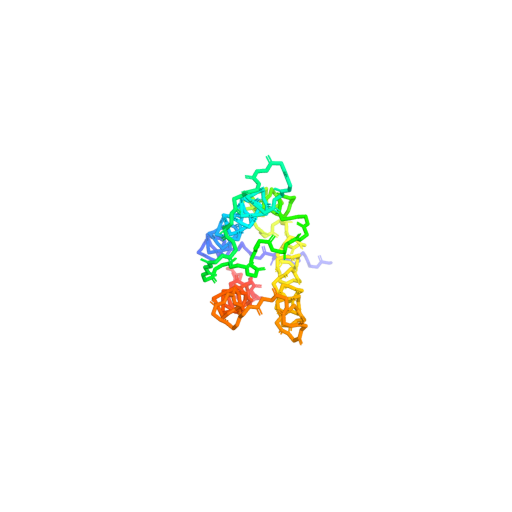M 801 C CA . ASP A 1 103 ? 9.907 -4.344 -18.252 1.00 83.25 103 ASP A CA 1
ATOM 802 C C . ASP A 1 103 ? 10.083 -3.020 -17.484 1.00 83.25 103 ASP A C 1
ATOM 804 O O . ASP A 1 103 ? 9.652 -1.960 -17.931 1.00 83.25 103 ASP A O 1
ATOM 808 N N . VAL A 1 104 ? 10.730 -3.083 -16.313 1.00 83.69 104 VAL A N 1
ATOM 809 C CA . VAL A 1 104 ? 11.010 -1.947 -15.423 1.00 83.69 104 VAL A CA 1
ATOM 810 C C . VAL A 1 104 ? 12.432 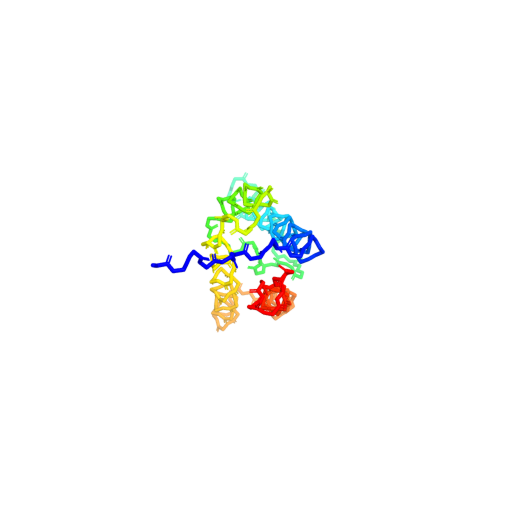-2.032 -14.867 1.00 83.69 104 VAL A C 1
ATOM 812 O O . VAL A 1 104 ? 12.949 -3.111 -14.571 1.00 83.69 104 VAL A O 1
ATOM 815 N N . GLY A 1 105 ? 13.085 -0.880 -14.701 1.00 86.19 105 GLY A N 1
ATOM 816 C CA . GLY A 1 105 ? 14.451 -0.806 -14.172 1.00 86.19 105 GLY A CA 1
ATOM 817 C C . GLY A 1 105 ? 14.526 -0.978 -12.650 1.00 86.19 105 GLY A C 1
ATOM 818 O O . GLY A 1 105 ? 13.569 -0.696 -11.934 1.00 86.19 105 GLY A O 1
ATOM 819 N N . PHE A 1 106 ? 15.701 -1.349 -12.126 1.00 86.75 106 PHE A N 1
ATOM 820 C CA . PHE A 1 106 ? 15.926 -1.505 -10.676 1.00 86.75 106 PHE A CA 1
ATOM 821 C C . PHE A 1 106 ? 15.500 -0.265 -9.866 1.00 86.75 106 PHE A C 1
ATOM 823 O O . PHE A 1 106 ? 14.787 -0.380 -8.868 1.00 86.75 106 PHE A O 1
ATOM 830 N N . ASN A 1 107 ? 15.856 0.933 -10.344 1.00 85.81 107 ASN A N 1
ATOM 831 C CA . ASN A 1 107 ? 15.512 2.202 -9.692 1.00 85.81 107 ASN A CA 1
ATOM 832 C C . ASN A 1 107 ? 13.997 2.448 -9.598 1.00 85.81 107 ASN A C 1
ATOM 834 O O . ASN A 1 107 ? 13.564 3.218 -8.750 1.00 85.81 107 ASN A O 1
ATOM 838 N N . GLN A 1 108 ? 13.199 1.800 -10.450 1.00 85.50 108 GLN A N 1
ATOM 839 C CA . GLN A 1 108 ? 11.739 1.925 -10.487 1.00 85.50 108 GLN A CA 1
ATOM 840 C C . GLN A 1 108 ? 11.038 0.908 -9.573 1.00 85.50 108 GLN A C 1
ATOM 842 O O . GLN A 1 108 ? 9.850 1.050 -9.293 1.00 85.50 108 GLN A O 1
ATOM 847 N N . VAL A 1 109 ? 11.765 -0.128 -9.139 1.00 88.50 109 VAL A N 1
ATOM 848 C CA . VAL A 1 109 ? 11.256 -1.297 -8.403 1.00 88.50 109 VAL A CA 1
ATOM 849 C C . VAL A 1 109 ? 11.675 -1.270 -6.935 1.00 88.50 109 VAL A C 1
ATOM 851 O O . VAL A 1 109 ? 10.932 -1.738 -6.072 1.00 88.50 109 VAL A O 1
ATOM 854 N N . ALA A 1 110 ? 12.838 -0.685 -6.632 1.00 89.81 110 ALA A N 1
ATOM 855 C CA . ALA A 1 110 ? 13.396 -0.656 -5.284 1.00 89.81 110 ALA A CA 1
ATOM 856 C C . ALA A 1 110 ? 12.429 -0.045 -4.255 1.00 89.81 110 ALA A C 1
ATOM 858 O O . ALA A 1 110 ? 12.140 -0.670 -3.235 1.00 89.81 110 ALA A O 1
ATOM 859 N N . LEU A 1 111 ? 11.886 1.145 -4.533 1.00 91.12 111 LEU A N 1
ATOM 860 C CA . LEU A 1 111 ? 10.977 1.824 -3.608 1.00 91.12 111 LEU A CA 1
ATOM 861 C C . LEU A 1 111 ? 9.650 1.056 -3.420 1.00 91.12 111 LEU A C 1
ATOM 863 O O . LEU A 1 111 ? 9.289 0.817 -2.266 1.00 91.12 111 LEU A O 1
ATOM 867 N N . PRO A 1 112 ? 8.945 0.604 -4.479 1.00 90.31 112 PRO A N 1
ATOM 868 C CA . PRO A 1 112 ? 7.738 -0.210 -4.323 1.00 90.31 112 PRO A CA 1
ATOM 869 C C . PRO A 1 112 ? 7.943 -1.513 -3.537 1.00 90.31 112 PRO A C 1
ATOM 871 O O . PRO A 1 112 ? 7.107 -1.843 -2.696 1.00 90.31 112 PRO A O 1
ATOM 874 N N . ILE A 1 113 ? 9.055 -2.231 -3.750 1.00 92.75 113 ILE A N 1
ATOM 875 C CA . ILE A 1 113 ? 9.367 -3.454 -2.989 1.00 92.75 113 ILE A CA 1
ATOM 876 C C . ILE A 1 113 ? 9.614 -3.137 -1.513 1.00 92.75 113 ILE A C 1
ATOM 878 O O . ILE A 1 113 ? 9.064 -3.809 -0.638 1.00 92.75 113 ILE A O 1
ATOM 882 N N . VAL A 1 114 ? 10.419 -2.110 -1.220 1.00 94.81 114 VAL A N 1
ATOM 883 C CA . VAL A 1 114 ? 10.701 -1.704 0.165 1.00 94.81 114 VAL A CA 1
ATOM 884 C C . VAL A 1 114 ? 9.413 -1.282 0.871 1.00 94.81 114 VAL A C 1
ATOM 886 O O . VAL A 1 114 ? 9.165 -1.724 1.992 1.00 94.81 114 VAL A O 1
ATOM 889 N N . ALA A 1 115 ? 8.563 -0.491 0.211 1.00 94.38 115 ALA A N 1
ATOM 890 C CA . ALA A 1 115 ? 7.272 -0.077 0.754 1.00 94.38 115 ALA A CA 1
ATOM 891 C C . ALA A 1 115 ? 6.378 -1.283 1.087 1.00 94.38 115 ALA A C 1
ATOM 893 O O . ALA A 1 115 ? 5.859 -1.366 2.200 1.00 94.38 115 ALA A O 1
ATOM 894 N N . ALA A 1 116 ? 6.264 -2.256 0.177 1.00 93.94 116 ALA A N 1
ATOM 895 C CA . ALA A 1 116 ? 5.484 -3.470 0.413 1.00 93.94 116 ALA A CA 1
ATOM 896 C C . ALA A 1 116 ? 6.015 -4.281 1.608 1.00 93.94 116 ALA A C 1
ATOM 898 O O . ALA A 1 116 ? 5.240 -4.699 2.471 1.00 93.94 116 ALA A O 1
ATOM 899 N N . GLY A 1 117 ? 7.339 -4.436 1.723 1.00 94.69 117 GLY A N 1
ATOM 900 C CA . GLY A 1 117 ? 7.969 -5.085 2.877 1.00 94.69 117 GLY A CA 1
ATOM 901 C C . GLY A 1 117 ? 7.679 -4.365 4.199 1.00 94.69 117 GLY A C 1
ATOM 902 O O . GLY A 1 117 ? 7.338 -5.008 5.195 1.00 94.69 117 GLY A O 1
ATOM 903 N N . VAL A 1 118 ? 7.741 -3.029 4.205 1.00 96.38 118 VAL A N 1
ATOM 904 C CA . VAL A 1 118 ? 7.391 -2.204 5.373 1.00 96.38 118 VAL A CA 1
ATOM 905 C C . VAL A 1 118 ? 5.920 -2.380 5.748 1.00 96.38 118 VAL A C 1
ATOM 907 O O . VAL A 1 118 ? 5.618 -2.589 6.923 1.00 96.38 118 VAL A O 1
ATOM 910 N N . PHE A 1 119 ? 4.998 -2.355 4.784 1.00 95.94 119 PHE A N 1
ATOM 911 C CA . PHE A 1 119 ? 3.576 -2.552 5.063 1.00 95.94 119 PHE A CA 1
ATOM 912 C C . PHE A 1 119 ? 3.273 -3.939 5.629 1.00 95.94 119 PHE A C 1
ATOM 914 O O . PHE A 1 119 ? 2.522 -4.036 6.599 1.00 95.94 119 PHE A O 1
ATOM 921 N N . ILE A 1 120 ? 3.899 -4.998 5.104 1.00 94.06 120 ILE A N 1
ATOM 922 C CA . ILE A 1 120 ? 3.786 -6.353 5.666 1.00 94.06 120 ILE A CA 1
ATOM 923 C C . ILE A 1 120 ? 4.263 -6.366 7.122 1.00 94.06 120 ILE A C 1
ATOM 925 O O . ILE A 1 120 ? 3.547 -6.847 8.004 1.00 94.06 120 ILE A O 1
ATOM 929 N N . ALA A 1 121 ? 5.443 -5.802 7.396 1.00 94.50 121 ALA A N 1
ATOM 930 C CA . ALA A 1 121 ? 5.996 -5.749 8.746 1.00 94.50 121 ALA A CA 1
ATOM 931 C C . ALA A 1 121 ? 5.081 -4.979 9.713 1.00 94.50 121 ALA A C 1
ATOM 933 O O . ALA A 1 121 ? 4.826 -5.442 10.827 1.00 94.50 121 ALA A O 1
ATOM 934 N N . LEU A 1 122 ? 4.535 -3.839 9.279 1.00 94.25 122 LEU A N 1
ATOM 935 C CA . LEU A 1 122 ? 3.606 -3.032 10.068 1.00 94.25 122 LEU A CA 1
ATOM 936 C C . LEU A 1 122 ? 2.278 -3.753 10.315 1.00 94.25 122 LEU A C 1
ATOM 938 O O . LEU A 1 122 ? 1.781 -3.717 11.441 1.00 94.25 122 LEU A O 1
ATOM 942 N N . LEU A 1 123 ? 1.717 -4.438 9.315 1.00 91.31 123 LEU A N 1
ATOM 943 C CA . LEU A 1 123 ? 0.502 -5.243 9.479 1.00 91.31 123 LEU A CA 1
ATOM 944 C C . LEU A 1 123 ? 0.723 -6.318 10.548 1.00 91.31 123 LEU A C 1
ATOM 946 O O . LEU A 1 123 ? -0.034 -6.392 11.512 1.00 91.31 123 LEU A O 1
ATOM 950 N N . ILE A 1 124 ? 1.813 -7.083 10.454 1.00 90.00 124 ILE A N 1
ATOM 951 C CA . ILE A 1 124 ? 2.147 -8.131 11.431 1.00 90.00 124 ILE A CA 1
ATOM 952 C C . ILE A 1 124 ? 2.368 -7.543 12.834 1.00 90.00 124 ILE A C 1
ATOM 954 O O . ILE A 1 124 ? 1.911 -8.109 13.830 1.00 90.00 124 ILE A O 1
ATOM 958 N N . ALA A 1 125 ? 3.048 -6.398 12.931 1.00 89.38 125 ALA A N 1
ATOM 959 C CA . ALA A 1 125 ? 3.346 -5.749 14.205 1.00 89.38 125 ALA A CA 1
ATOM 960 C C . ALA A 1 125 ? 2.112 -5.134 14.890 1.00 89.38 125 ALA A C 1
ATOM 962 O O . ALA A 1 125 ? 2.126 -4.957 16.108 1.00 89.38 125 ALA A O 1
ATOM 963 N N . THR A 1 126 ? 1.063 -4.797 14.133 1.00 87.25 126 THR A N 1
ATOM 964 C CA . THR A 1 126 ? -0.122 -4.077 14.635 1.00 87.25 126 THR A CA 1
ATOM 965 C C . THR A 1 126 ? -1.362 -4.952 14.811 1.00 87.25 126 THR A C 1
ATOM 967 O O . THR A 1 126 ? -2.340 -4.498 15.409 1.00 87.25 126 THR A O 1
ATOM 970 N N . LEU A 1 127 ? -1.339 -6.203 14.338 1.00 81.62 127 LEU A N 1
ATOM 971 C CA . LEU A 1 127 ? -2.442 -7.141 14.536 1.00 81.62 127 LEU A CA 1
ATOM 972 C C . LEU A 1 127 ? -2.700 -7.399 16.036 1.00 81.62 127 LEU A C 1
ATOM 974 O O . LEU A 1 127 ? -1.746 -7.665 16.771 1.00 81.62 127 LEU A O 1
ATOM 978 N N . PRO A 1 128 ? -3.970 -7.379 16.499 1.00 70.94 128 PRO A N 1
ATOM 979 C CA . PRO A 1 128 ? -4.288 -7.603 17.905 1.00 70.94 128 PRO A CA 1
ATOM 980 C C . PRO A 1 128 ? -3.904 -9.024 18.322 1.00 70.94 128 PRO A C 1
ATOM 982 O O . PRO A 1 128 ? -4.368 -9.998 17.719 1.00 70.94 128 PRO A O 1
ATOM 985 N N . ARG A 1 129 ? -3.082 -9.150 19.364 1.00 70.19 129 ARG A N 1
ATOM 986 C CA . ARG A 1 129 ? -2.694 -10.440 19.949 1.00 70.19 129 ARG A CA 1
ATOM 987 C C . ARG A 1 129 ? -3.6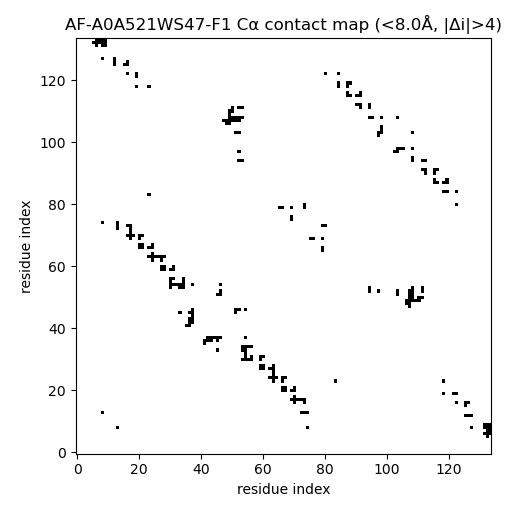58 -10.809 21.074 1.00 70.19 129 ARG A C 1
ATOM 989 O O . ARG A 1 129 ? -4.319 -9.948 21.647 1.00 70.19 129 ARG A O 1
ATOM 996 N N . GLN A 1 130 ? -3.733 -12.097 21.423 1.00 57.91 130 GLN A N 1
ATOM 997 C CA . GLN A 1 130 ? -4.570 -12.559 22.546 1.00 57.91 130 GLN A CA 1
ATOM 998 C C . GLN A 1 130 ? -4.195 -11.905 23.888 1.00 57.91 130 GLN A C 1
ATOM 1000 O O . GLN A 1 130 ? -5.011 -11.890 24.796 1.00 57.91 130 GLN A O 1
ATOM 1005 N N . THR A 1 131 ? -2.990 -11.345 24.002 1.00 56.44 131 THR A N 1
ATOM 1006 C CA . THR A 1 131 ? -2.504 -10.607 25.175 1.00 56.44 131 THR A CA 1
ATOM 1007 C C . THR A 1 131 ? -3.010 -9.166 25.262 1.00 56.44 131 THR A C 1
ATOM 1009 O O . THR A 1 131 ? -2.827 -8.535 26.295 1.00 56.44 131 THR A O 1
ATOM 1012 N N . ASP A 1 132 ? -3.628 -8.632 24.203 1.00 54.12 132 ASP A N 1
ATOM 1013 C CA . ASP A 1 132 ? -4.014 -7.213 24.110 1.00 54.12 132 ASP A CA 1
ATOM 1014 C C . ASP A 1 132 ? -5.459 -6.952 24.568 1.00 54.12 132 ASP A C 1
ATOM 1016 O O . ASP A 1 132 ? -6.022 -5.881 24.320 1.00 54.12 132 ASP A O 1
ATOM 1020 N N . THR A 1 133 ? -6.081 -7.950 25.194 1.00 54.03 133 THR A N 1
ATOM 1021 C CA . THR A 1 133 ? -7.408 -7.864 25.800 1.00 54.03 133 THR A CA 1
ATOM 1022 C C . THR A 1 133 ? -7.273 -7.430 27.257 1.00 54.03 133 THR A C 1
ATOM 1024 O O . THR A 1 133 ? -6.675 -8.162 28.044 1.00 54.03 133 THR A O 1
ATOM 1027 N N . LEU A 1 134 ? -7.821 -6.255 27.591 1.00 53.12 134 LEU A N 1
ATOM 1028 C CA . LEU A 1 134 ? -8.053 -5.829 28.979 1.00 53.12 134 LEU A CA 1
ATOM 1029 C C . LEU A 1 134 ? -9.081 -6.732 29.667 1.00 53.12 134 LEU A C 1
ATOM 1031 O O . LEU A 1 134 ? -10.080 -7.081 28.987 1.00 53.12 134 LEU A O 1
#

Radius of gyration: 17.35 Å; Cα contacts (8 Å, |Δi|>4): 151; chains: 1; bounding box: 37×34×53 Å

Solvent-accessible surface area (backbone atoms only — not comparable to full-atom values): 7223 Å² total; per-residue (Å²): 133,83,77,76,78,75,35,59,74,43,66,67,48,51,51,51,43,23,52,51,26,47,52,50,17,52,55,21,45,51,26,41,54,42,29,51,38,66,31,90,89,55,70,43,89,70,64,79,43,53,54,30,41,44,34,69,66,75,74,32,57,61,51,17,52,51,26,52,64,26,32,82,46,42,83,82,35,51,66,57,57,51,49,52,45,51,48,32,54,52,47,42,53,50,42,52,50,37,40,76,70,64,78,37,56,68,69,14,33,51,52,54,41,53,51,30,53,50,50,45,52,49,52,67,73,44,55,88,52,90,83,47,44,102

Foldseek 3Di:
DDDPCQFDFDVVLLLLLLVLLQVLLVLLVVLVVLLVCVDPVNVDPSLPAQQNLSVVDDPSNVLSVLSNVCSVGVPVVVVNLVVLLVRLVVSLVSLVVCCVVVVHDPSNSVVSNVVSVVSNVSSVVSPGDPVRG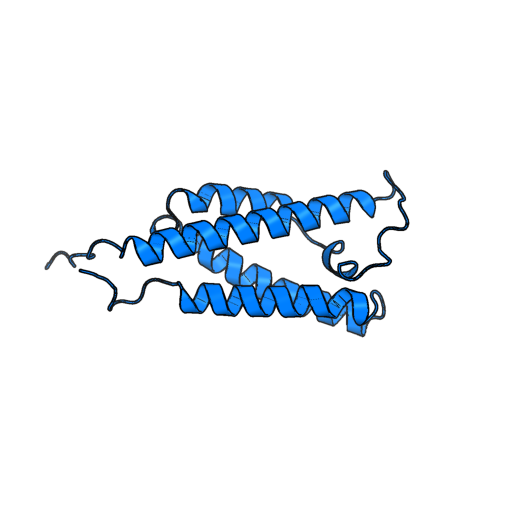D

Mean predicted aligned error: 7.37 Å

Nearest PDB structures (foldseek):
  2rld-assembly1_A  TM=6.067E-01  e=5.059E-01  Bacteroides thetaiotaomicron VPI-5482
  6dfk-assembly2_N  TM=2.109E-01  e=4.041E+00  Plasmodium falciparum 3D7

Secondary structure (DSSP, 8-state):
------PPBPHHHHHHHHHHHHHHHHHHHHHHHHHHHTSTTT---TTSSTTGGGGS-SSHHHHHHHHHHHHTSTTTTHHHHHHHHHHHHHHHHHHHHHHHTTSS-HHHHHHHHHHHHHHHHHHHHHSPPGGGB-

Sequence (134 aa):
MQARQIGRPNPASQARLQLLLLVLAAWDFLAFALELTNTRLLEIDGIHGALGARSVGGATLVLAIAYLYAARNPVRYRFVLWLAAVEQIVAVFAYGFHWARSDVGFNQVALPIVAAGVFIALLIATLPRQTDTL